Protein AF-A0A7S0G8W8-F1 (afdb_monomer_lite)

Organism: NCBI:txid420281

Radius of gyration: 18.73 Å; chains: 1; bounding box: 51×35×45 Å

pLDDT: mean 73.4, std 15.84, range [42.5, 94.62]

Foldseek 3Di:
DQVVVVVVVVVPDDDPPPPPPDPDDDDGDQDQVVVLVVVVVVVVPPPVPLCDLVNPDDPPDVVVSVCCVPPVSVVVQCPDPVNVVVSLVRSVVSVVVVVCVVCVVPDVDPPDDDDDDADDVRVVSVVVND

Sequence (130 aa):
KNHDEVAALREKHIPSSMERSAGRVEYIPIEWHEEFCKRKHAVGKESTHSPSLQDISLDTIPHLREFANDTLLDVLYFMSPEHHDLIIDIVTKELNLVVNKFRHLNQLFFSGRISMLCHSLGSVVSWDIL

InterPro domains:
  IPR058055 PA-PLA1 [PTHR23509] (7-130)

Secondary structure (DSSP, 8-state):
-HHHHHHHHHHHS--TTSSSSS----------HHHHHHHHHHH----TTS--HHHH--TT-HHHHHHIIIIIHHHHHHHSHHHHHHHHHHHHHHHHHHHHHHHHHS-S---S-------THHHHHHHHH-

Structure (mmCIF, N/CA/C/O backbone):
data_AF-A0A7S0G8W8-F1
#
_entry.id   AF-A0A7S0G8W8-F1
#
loop_
_atom_site.group_PDB
_atom_site.id
_atom_site.type_symbol
_atom_site.label_atom_id
_atom_site.label_alt_id
_atom_site.label_comp_id
_atom_site.label_asym_id
_atom_site.label_entity_id
_atom_site.label_seq_id
_atom_site.pdbx_PDB_ins_code
_atom_site.Cartn_x
_atom_site.Cartn_y
_atom_site.Cartn_z
_atom_site.occupancy
_atom_site.B_iso_or_equiv
_atom_site.auth_seq_id
_atom_site.auth_comp_id
_atom_site.auth_asym_id
_atom_site.auth_atom_id
_atom_site.pdbx_PDB_model_num
ATOM 1 N N . LYS A 1 1 ? 3.913 13.128 6.040 1.00 42.50 1 LYS A N 1
ATOM 2 C CA . LYS A 1 1 ? 3.327 14.221 5.224 1.00 42.50 1 LYS A CA 1
ATOM 3 C C . LYS A 1 1 ? 1.818 14.062 5.056 1.00 42.50 1 LYS A C 1
ATOM 5 O O . LYS A 1 1 ? 1.095 14.854 5.640 1.00 42.50 1 LYS A O 1
ATOM 10 N N . ASN A 1 2 ? 1.327 13.004 4.405 1.00 47.91 2 ASN A N 1
ATOM 11 C CA . ASN A 1 2 ? -0.110 12.858 4.102 1.00 47.91 2 ASN A CA 1
ATOM 12 C C . ASN A 1 2 ? -1.023 12.788 5.348 1.00 47.91 2 ASN A C 1
ATOM 14 O O . ASN A 1 2 ? -2.128 13.320 5.345 1.00 47.91 2 ASN A O 1
ATOM 18 N N . HIS A 1 3 ? -0.568 12.182 6.451 1.00 52.03 3 HIS A N 1
ATOM 19 C CA . HIS A 1 3 ? -1.378 12.075 7.674 1.00 52.03 3 HIS A CA 1
ATOM 20 C C . HIS A 1 3 ? -1.574 13.398 8.425 1.00 52.03 3 HIS A C 1
ATOM 22 O O . HIS A 1 3 ? -2.624 13.585 9.040 1.00 52.03 3 HIS A O 1
ATOM 28 N N . ASP A 1 4 ? -0.592 14.298 8.381 1.00 55.03 4 ASP A N 1
ATOM 29 C CA . ASP A 1 4 ? -0.649 15.581 9.091 1.00 55.03 4 ASP A CA 1
ATOM 30 C C . ASP A 1 4 ? -1.533 16.579 8.332 1.00 55.03 4 ASP A C 1
ATOM 32 O O . ASP A 1 4 ? -2.292 17.329 8.939 1.00 55.03 4 ASP A O 1
ATOM 36 N N . GLU A 1 5 ? -1.519 16.518 6.997 1.00 56.72 5 GLU A N 1
ATOM 37 C CA . GLU A 1 5 ? -2.413 17.301 6.138 1.00 56.72 5 GLU A CA 1
ATOM 38 C C . GLU A 1 5 ? -3.878 16.876 6.301 1.00 56.72 5 GLU A C 1
ATOM 40 O O . GLU A 1 5 ? -4.760 17.723 6.451 1.00 56.72 5 GLU A O 1
ATOM 45 N N . VAL A 1 6 ? -4.150 15.569 6.370 1.00 54.31 6 VAL A N 1
ATOM 46 C CA . VAL A 1 6 ? -5.503 15.053 6.641 1.00 54.31 6 VAL A CA 1
ATOM 47 C C . VAL A 1 6 ? -5.963 15.416 8.059 1.00 54.31 6 VAL A C 1
ATOM 49 O O . VAL A 1 6 ? -7.128 15.763 8.257 1.00 54.31 6 VAL A O 1
ATOM 52 N N . ALA A 1 7 ? -5.063 15.403 9.049 1.00 58.44 7 ALA A N 1
ATOM 53 C CA . ALA A 1 7 ? -5.371 15.856 10.406 1.00 58.44 7 ALA A CA 1
ATOM 54 C C . ALA A 1 7 ? -5.670 17.366 10.470 1.00 58.44 7 ALA A C 1
ATOM 56 O O . ALA A 1 7 ? -6.627 17.768 11.127 1.00 58.44 7 ALA A O 1
ATOM 57 N N . ALA A 1 8 ? -4.930 18.194 9.730 1.00 60.19 8 ALA A N 1
ATOM 58 C CA . ALA A 1 8 ? -5.183 19.633 9.643 1.00 60.19 8 ALA A CA 1
ATOM 59 C C . ALA A 1 8 ? -6.525 19.955 8.954 1.00 60.19 8 ALA A C 1
ATOM 61 O O . ALA A 1 8 ? -7.225 20.894 9.341 1.00 60.19 8 ALA A O 1
ATOM 62 N N . LEU A 1 9 ? -6.933 19.154 7.963 1.00 57.19 9 LEU A N 1
ATOM 63 C CA . LEU A 1 9 ? -8.252 19.268 7.330 1.00 57.19 9 LEU A CA 1
ATOM 64 C C . LEU A 1 9 ? -9.400 18.889 8.282 1.00 57.19 9 LEU A C 1
ATOM 66 O O . LEU A 1 9 ? -10.483 19.467 8.175 1.00 57.19 9 LEU A O 1
ATOM 70 N N . ARG A 1 10 ? -9.166 17.980 9.244 1.00 55.59 10 ARG A N 1
ATOM 71 C CA . ARG A 1 10 ? -10.152 17.615 10.280 1.00 55.59 10 ARG A CA 1
ATOM 72 C C . ARG A 1 10 ? -10.483 18.785 11.211 1.00 55.59 10 ARG A C 1
ATOM 74 O O . ARG A 1 10 ? -11.651 18.964 11.537 1.00 55.59 10 ARG A O 1
ATOM 81 N N . GLU A 1 11 ? -9.499 19.593 11.611 1.00 57.28 11 GLU A N 1
ATOM 82 C CA . GLU A 1 11 ? -9.736 20.748 12.499 1.00 57.28 11 GLU A CA 1
ATOM 83 C C . GLU A 1 11 ? -10.484 21.894 11.809 1.00 57.28 11 GLU A C 1
ATOM 85 O O . GLU A 1 11 ? -11.202 22.654 12.458 1.00 57.28 11 GLU A O 1
ATOM 90 N N . LYS A 1 12 ? -10.335 22.035 10.487 1.00 53.50 12 LYS A N 1
ATOM 91 C CA . LYS A 1 12 ? -10.772 23.240 9.773 1.00 53.50 12 LYS A CA 1
ATOM 92 C C . LYS A 1 12 ? -12.208 23.191 9.238 1.00 53.50 12 LYS A C 1
ATOM 94 O O . LYS A 1 12 ? -12.680 24.229 8.774 1.00 53.50 12 LYS A O 1
ATOM 99 N N . HIS A 1 13 ? -12.891 22.038 9.224 1.00 50.59 13 HIS A N 1
ATOM 100 C CA . HIS A 1 13 ? -14.068 21.898 8.348 1.00 50.59 13 HIS A CA 1
ATOM 101 C C . HIS A 1 13 ? -15.331 21.193 8.861 1.00 50.59 13 HIS A C 1
ATOM 103 O O . HIS A 1 13 ? -16.248 21.040 8.056 1.00 50.59 13 HIS A O 1
ATOM 109 N N . ILE A 1 14 ? -15.470 20.790 10.133 1.00 54.75 14 ILE A N 1
ATOM 110 C CA . ILE A 1 14 ? -16.706 20.088 10.547 1.00 54.75 14 ILE A CA 1
ATOM 111 C C . ILE A 1 14 ? -17.270 20.607 11.881 1.00 54.75 14 ILE A C 1
ATOM 113 O O . ILE A 1 14 ? -16.669 20.381 12.931 1.00 54.75 14 ILE A O 1
ATOM 117 N N . PRO A 1 15 ? -18.443 21.276 11.883 1.00 51.00 15 PRO A N 1
ATOM 118 C CA . PRO A 1 15 ? -19.171 21.563 13.111 1.00 51.00 15 PRO A CA 1
ATOM 119 C C . PRO A 1 15 ? -19.736 20.267 13.713 1.00 51.00 15 PRO A C 1
ATOM 121 O O . PRO A 1 15 ? -20.448 19.503 13.059 1.00 51.00 15 PRO A O 1
ATOM 124 N N . SER A 1 16 ? -19.451 20.064 14.999 1.00 53.84 16 SER A N 1
ATOM 125 C CA . SER A 1 16 ? -19.761 18.884 15.826 1.00 53.84 16 SER A CA 1
ATOM 126 C C . SER A 1 16 ? -21.245 18.487 15.914 1.00 53.84 16 SER A C 1
ATOM 128 O O . SER A 1 16 ? -21.579 17.438 16.466 1.00 53.84 16 SER A O 1
ATOM 130 N N . SER A 1 17 ? -22.161 19.295 15.374 1.00 47.44 17 SER A N 1
ATOM 131 C CA . SER A 1 17 ? -23.607 19.057 15.409 1.00 47.44 17 SER A CA 1
ATOM 132 C C . SER A 1 17 ? -24.129 18.171 14.270 1.00 47.44 17 SER A C 1
ATOM 134 O O . SER A 1 17 ? -25.223 17.622 14.401 1.00 47.44 17 SER A O 1
ATOM 136 N N . MET A 1 18 ? -23.362 17.973 13.189 1.00 46.94 18 MET A N 1
ATOM 137 C CA . MET A 1 18 ? -23.774 17.180 12.017 1.00 46.94 18 MET A CA 1
ATOM 138 C C . MET A 1 18 ? -23.165 15.764 11.982 1.00 46.94 18 MET A C 1
ATOM 140 O O . MET A 1 18 ? -23.210 15.090 10.961 1.00 46.94 18 MET A O 1
ATOM 144 N N . GLU A 1 19 ? -22.590 15.271 13.080 1.00 53.53 19 GLU A N 1
ATOM 145 C CA . GLU A 1 19 ? -21.895 13.969 13.080 1.00 53.53 19 GLU A CA 1
ATOM 146 C C . GLU A 1 19 ? -22.775 12.772 13.475 1.00 53.53 19 GLU A C 1
ATOM 148 O O . GLU A 1 19 ? -22.391 11.626 13.263 1.00 53.53 19 GLU A O 1
ATOM 153 N N . ARG A 1 20 ? -23.969 12.993 14.042 1.00 51.53 20 ARG A N 1
ATOM 154 C CA . ARG A 1 20 ? -24.787 11.893 14.595 1.00 51.53 20 ARG A CA 1
ATOM 155 C C . ARG A 1 20 ? -25.792 11.250 13.632 1.00 51.53 20 ARG A C 1
ATOM 157 O O . ARG A 1 20 ? -26.353 10.223 13.994 1.00 51.53 20 ARG A O 1
ATOM 164 N N . SER A 1 21 ? -26.038 11.821 12.449 1.00 49.59 21 SER A N 1
ATOM 165 C CA . SER A 1 21 ? -27.129 11.372 11.555 1.00 49.59 21 SER A CA 1
ATOM 166 C C . SER A 1 21 ? -26.656 10.728 10.242 1.00 49.59 21 SER A C 1
ATOM 168 O O . SER A 1 21 ? -27.316 9.830 9.725 1.00 49.59 21 SER A O 1
ATOM 170 N N . ALA A 1 22 ? -25.492 11.121 9.716 1.00 58.72 22 ALA A N 1
ATOM 171 C CA . ALA A 1 22 ? -24.903 10.527 8.517 1.00 58.72 22 ALA A CA 1
ATOM 172 C C . ALA A 1 22 ? -23.642 9.743 8.903 1.00 58.72 22 ALA A C 1
ATOM 174 O O . ALA A 1 22 ? -22.774 10.271 9.594 1.00 58.72 22 ALA A O 1
ATOM 175 N N . GLY A 1 23 ? -23.538 8.478 8.488 1.00 67.00 23 GLY A N 1
ATOM 176 C CA . GLY A 1 23 ? -22.344 7.669 8.738 1.00 67.00 23 GLY A CA 1
ATOM 177 C C . GLY A 1 23 ? -21.089 8.355 8.187 1.00 67.00 23 GLY A C 1
ATOM 178 O O . GLY A 1 23 ? -21.029 8.680 7.004 1.00 67.00 23 GLY A O 1
ATOM 179 N N . ARG A 1 24 ? -20.093 8.594 9.048 1.00 75.25 24 ARG A N 1
ATOM 180 C CA . ARG A 1 24 ? -18.826 9.243 8.684 1.00 75.25 24 ARG A CA 1
ATOM 181 C C . ARG A 1 24 ? -17.955 8.282 7.873 1.00 75.25 24 ARG A C 1
ATOM 183 O O . ARG A 1 2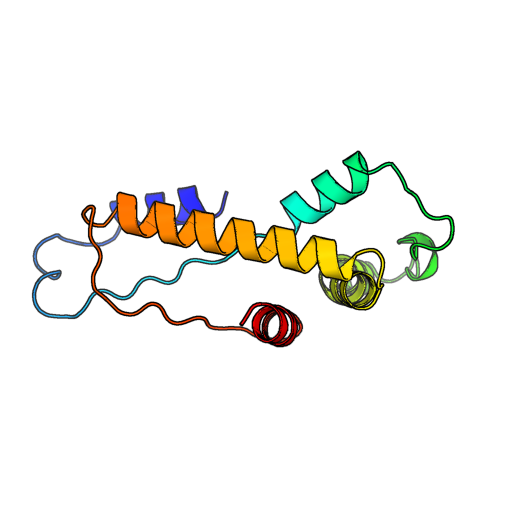4 ? -17.608 7.207 8.357 1.00 75.25 24 ARG A O 1
ATOM 190 N N . VAL A 1 25 ? -17.591 8.687 6.657 1.00 80.12 25 VAL A N 1
ATOM 191 C CA . VAL A 1 25 ? -16.656 7.966 5.779 1.00 80.12 25 VAL A CA 1
ATOM 192 C C . VAL A 1 25 ? -15.357 8.760 5.696 1.00 80.12 25 VAL A C 1
ATOM 194 O O . VAL A 1 25 ? -15.385 9.969 5.478 1.00 80.12 25 VAL A O 1
ATOM 197 N N . GLU A 1 26 ? -14.223 8.084 5.871 1.00 83.38 26 GLU A N 1
ATOM 198 C CA . GLU A 1 26 ? -12.890 8.674 5.738 1.00 83.38 26 GLU A CA 1
ATOM 199 C C . GLU A 1 26 ? -12.086 7.938 4.668 1.00 83.38 26 GLU A C 1
ATOM 201 O O . GLU A 1 26 ? -12.102 6.709 4.614 1.00 83.38 26 GLU A O 1
ATOM 206 N N . TYR A 1 27 ? -11.352 8.696 3.853 1.00 86.44 27 TYR A N 1
ATOM 207 C CA . TYR A 1 27 ? -10.410 8.167 2.870 1.00 86.44 27 TYR A CA 1
ATOM 208 C C . TYR A 1 27 ? -8.996 8.437 3.361 1.00 86.44 27 TYR A C 1
ATOM 210 O O . TYR A 1 27 ? -8.655 9.581 3.665 1.00 86.44 27 TYR A O 1
ATOM 218 N N . ILE A 1 28 ? -8.182 7.387 3.454 1.00 89.81 28 ILE A N 1
ATOM 219 C CA . ILE A 1 28 ? -6.807 7.496 3.936 1.00 89.81 28 ILE A CA 1
ATOM 220 C C . ILE A 1 28 ? -5.892 6.868 2.888 1.00 89.81 28 ILE A C 1
ATOM 222 O O . ILE A 1 28 ? -5.999 5.662 2.658 1.00 89.81 28 ILE A O 1
ATOM 226 N N . PRO A 1 29 ? -5.030 7.662 2.229 1.00 89.50 29 PRO A N 1
ATOM 227 C CA . PRO A 1 29 ? -4.084 7.125 1.264 1.00 89.50 29 PRO A CA 1
ATOM 228 C C . PRO A 1 29 ? -3.021 6.282 1.975 1.00 89.50 29 PRO A C 1
ATOM 230 O O . PRO A 1 29 ? -2.633 6.585 3.107 1.00 89.50 29 PRO A O 1
ATOM 233 N N . ILE A 1 30 ? -2.544 5.246 1.289 1.00 89.06 30 ILE A N 1
ATOM 234 C CA . ILE A 1 30 ? -1.428 4.411 1.735 1.00 89.06 30 ILE A CA 1
ATOM 235 C C . ILE A 1 30 ? -0.197 4.827 0.943 1.00 8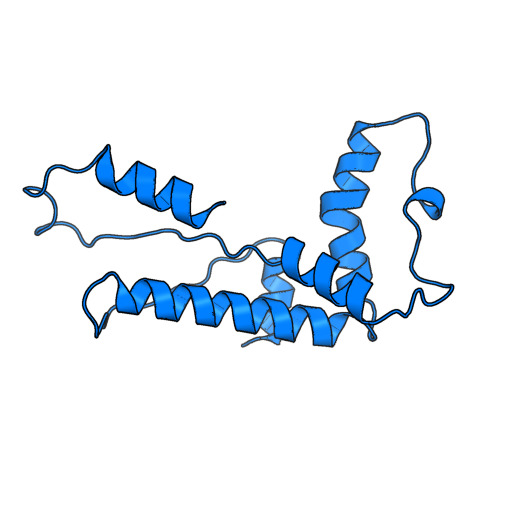9.06 30 ILE A C 1
ATOM 237 O O . ILE A 1 30 ? -0.145 4.627 -0.268 1.00 89.06 30 ILE A O 1
ATOM 241 N N . GLU A 1 31 ? 0.768 5.421 1.634 1.00 86.56 31 GLU A N 1
ATOM 242 C CA . GLU A 1 31 ? 2.037 5.841 1.048 1.00 86.56 31 GLU A CA 1
ATOM 243 C C . GLU A 1 31 ? 3.106 4.802 1.384 1.00 86.56 31 GLU A C 1
ATOM 245 O O . GLU A 1 31 ? 3.364 4.552 2.557 1.00 86.56 31 GLU A O 1
ATOM 250 N N . TRP A 1 32 ? 3.713 4.191 0.370 1.00 85.25 32 TRP A N 1
ATOM 251 C CA . TRP A 1 32 ? 4.686 3.104 0.545 1.00 85.25 32 TRP A CA 1
ATOM 252 C C . TRP A 1 32 ? 5.988 3.329 -0.237 1.00 85.25 32 TRP A C 1
ATOM 254 O O . TRP A 1 32 ? 6.998 2.683 0.052 1.00 85.25 32 TRP A O 1
ATOM 264 N N . HIS A 1 33 ? 5.996 4.264 -1.193 1.00 81.50 33 HIS A N 1
ATOM 265 C CA . HIS A 1 33 ? 7.108 4.467 -2.121 1.00 81.50 33 HIS A CA 1
ATOM 266 C C . HIS A 1 33 ? 8.366 5.000 -1.409 1.00 81.50 33 HIS A C 1
ATOM 268 O O . HIS A 1 33 ? 9.487 4.568 -1.687 1.00 81.50 33 HIS A O 1
ATOM 274 N N . GLU A 1 34 ? 8.194 5.887 -0.420 1.00 79.62 34 GLU A N 1
ATOM 275 C CA . GLU A 1 34 ? 9.311 6.407 0.383 1.00 79.62 34 GLU A CA 1
ATOM 276 C C . GLU A 1 34 ? 10.003 5.290 1.185 1.00 79.62 34 GLU A C 1
ATOM 278 O O . GLU A 1 34 ? 11.234 5.225 1.248 1.00 79.62 34 GLU A O 1
ATOM 283 N N . GLU A 1 35 ? 9.219 4.389 1.778 1.00 80.00 35 GLU A N 1
ATOM 284 C CA . GLU A 1 35 ? 9.747 3.289 2.585 1.00 80.00 35 GLU A CA 1
ATOM 285 C C . GLU A 1 35 ? 10.418 2.223 1.711 1.00 80.00 35 GLU A C 1
ATOM 287 O O . GLU A 1 35 ? 11.476 1.699 2.070 1.00 80.00 35 GLU A O 1
ATOM 292 N N . PHE A 1 36 ? 9.882 1.980 0.511 1.00 82.50 36 PHE A N 1
ATOM 293 C CA . PHE A 1 36 ? 10.536 1.164 -0.509 1.00 82.50 36 PHE A CA 1
ATOM 294 C C . PHE A 1 36 ? 11.899 1.728 -0.917 1.00 82.50 36 PHE A C 1
ATOM 296 O O . PHE A 1 36 ? 12.897 1.005 -0.844 1.00 82.50 36 PHE A O 1
ATOM 303 N N . CYS A 1 37 ? 11.981 3.020 -1.249 1.00 77.56 37 CYS A N 1
ATOM 304 C CA . CYS A 1 37 ? 13.248 3.670 -1.584 1.00 77.56 37 CYS A CA 1
ATOM 305 C C . CYS A 1 37 ? 14.278 3.532 -0.451 1.00 77.56 37 CYS A C 1
ATOM 307 O O . CYS A 1 37 ? 15.411 3.104 -0.687 1.00 77.56 37 CYS A O 1
ATOM 309 N N . LYS A 1 38 ? 13.891 3.813 0.802 1.00 78.25 38 LYS A N 1
ATOM 310 C CA . LYS A 1 38 ? 14.783 3.668 1.970 1.00 78.25 38 LYS A CA 1
ATOM 311 C C . LYS A 1 38 ? 15.310 2.245 2.122 1.00 78.25 38 LYS A C 1
ATOM 313 O O . LYS A 1 38 ? 16.503 2.045 2.355 1.00 78.25 38 LYS A O 1
ATOM 318 N N . ARG A 1 39 ? 14.431 1.251 1.990 1.00 76.69 39 ARG A N 1
ATOM 319 C CA . ARG A 1 39 ? 14.772 -0.158 2.206 1.00 76.69 39 ARG A CA 1
ATOM 320 C C . ARG A 1 39 ? 15.618 -0.717 1.066 1.00 76.69 39 ARG A C 1
ATOM 322 O O . ARG A 1 39 ? 16.571 -1.440 1.335 1.00 76.69 39 ARG A O 1
ATOM 329 N N . LYS A 1 40 ? 15.358 -0.296 -0.174 1.00 71.69 40 LYS A N 1
ATOM 330 C CA . LYS A 1 40 ? 16.215 -0.570 -1.334 1.00 71.69 40 LYS A CA 1
ATOM 331 C C . LYS A 1 40 ? 17.643 -0.058 -1.105 1.00 71.69 40 LYS A C 1
ATOM 333 O O . LYS A 1 40 ? 18.595 -0.817 -1.273 1.00 71.69 40 LYS A O 1
ATOM 338 N N . HIS A 1 41 ? 17.801 1.188 -0.652 1.00 66.56 41 HIS A N 1
ATOM 339 C CA . HIS A 1 41 ? 19.123 1.758 -0.360 1.00 66.56 41 HIS A CA 1
ATOM 340 C C . HIS A 1 41 ? 19.830 1.070 0.820 1.00 66.56 41 HIS A C 1
ATOM 342 O O . HIS A 1 41 ? 21.048 0.911 0.795 1.00 66.56 41 HIS A O 1
ATOM 348 N N . ALA A 1 42 ? 19.085 0.621 1.835 1.00 63.62 42 ALA A N 1
ATOM 349 C CA . ALA A 1 42 ? 19.642 -0.076 2.995 1.00 63.62 42 ALA A CA 1
ATOM 350 C C . ALA A 1 42 ? 20.117 -1.509 2.688 1.00 63.62 42 ALA A C 1
ATOM 352 O O . ALA A 1 42 ? 21.028 -2.006 3.349 1.00 63.62 42 ALA A O 1
ATOM 353 N N . VAL A 1 43 ? 19.519 -2.178 1.697 1.00 61.50 43 VAL A N 1
ATOM 354 C CA . VAL A 1 43 ? 19.867 -3.561 1.321 1.00 61.50 43 VAL A CA 1
ATOM 355 C C . VAL A 1 43 ? 21.173 -3.637 0.513 1.00 61.50 43 VAL A C 1
ATOM 357 O O . VAL A 1 43 ? 21.735 -4.721 0.374 1.00 61.50 43 VAL A O 1
ATOM 360 N N . GLY A 1 44 ? 21.725 -2.514 0.033 1.00 52.31 44 GLY A N 1
ATOM 361 C CA . GLY A 1 44 ? 23.089 -2.446 -0.520 1.00 52.31 44 GLY A CA 1
ATOM 362 C C . GLY A 1 44 ? 23.342 -3.304 -1.768 1.00 52.31 44 GLY A C 1
ATOM 363 O O . GLY A 1 44 ? 24.480 -3.416 -2.218 1.00 52.31 44 GLY A O 1
ATOM 364 N N . LYS A 1 45 ? 22.298 -3.904 -2.344 1.00 48.78 45 LYS A N 1
ATOM 365 C CA . LYS A 1 45 ? 22.338 -4.564 -3.643 1.00 48.78 45 LYS A CA 1
ATOM 366 C C . LYS A 1 45 ? 21.873 -3.575 -4.698 1.00 48.78 45 LYS A C 1
ATOM 368 O O . LYS A 1 45 ? 20.737 -3.609 -5.156 1.00 48.78 45 LYS A O 1
ATOM 373 N N . GLU A 1 46 ? 22.790 -2.717 -5.118 1.00 53.88 46 GLU A N 1
ATOM 374 C CA . GLU A 1 46 ? 22.811 -2.299 -6.518 1.00 53.88 46 GLU A CA 1
ATOM 375 C C . GLU A 1 46 ? 23.120 -3.580 -7.311 1.00 53.88 46 GLU A C 1
ATOM 377 O O . GLU A 1 46 ? 24.277 -3.887 -7.604 1.00 53.88 46 GLU A O 1
ATOM 382 N N . SER A 1 47 ? 22.117 -4.439 -7.536 1.00 44.44 47 SER A N 1
ATOM 383 C CA . SER A 1 47 ? 22.285 -5.517 -8.497 1.00 44.44 47 SER A CA 1
ATOM 384 C C . SER A 1 47 ? 22.588 -4.823 -9.820 1.00 44.44 47 SER A C 1
ATOM 386 O O . SER A 1 47 ? 21.888 -3.902 -10.229 1.00 44.44 47 SER A O 1
ATOM 388 N N . THR A 1 48 ? 23.671 -5.223 -10.479 1.00 46.25 48 THR A N 1
ATOM 389 C CA . THR A 1 48 ? 24.223 -4.622 -11.709 1.00 46.25 48 THR A CA 1
ATOM 390 C C . THR A 1 48 ? 23.271 -4.672 -12.921 1.00 46.25 48 THR A C 1
ATOM 392 O O . THR A 1 48 ? 23.695 -4.480 -14.056 1.00 46.25 48 THR A O 1
ATOM 395 N N . HIS A 1 49 ? 21.990 -4.963 -12.683 1.00 47.97 49 HIS A N 1
ATOM 396 C CA . HIS A 1 49 ? 20.895 -5.125 -13.629 1.00 47.97 49 HIS A CA 1
ATOM 397 C C . HIS A 1 49 ? 19.587 -4.459 -13.167 1.00 47.97 49 HIS A C 1
ATOM 399 O O . HIS A 1 49 ? 18.557 -4.670 -13.806 1.00 47.97 49 HIS A O 1
ATOM 405 N N . SER A 1 50 ? 19.574 -3.674 -12.082 1.00 50.88 50 SER A N 1
ATOM 406 C CA . SER A 1 50 ? 18.425 -2.806 -11.819 1.00 50.88 50 SER A CA 1
ATOM 407 C C . SER A 1 50 ? 18.399 -1.722 -12.901 1.00 50.88 50 SER A C 1
ATOM 409 O O . SER A 1 50 ? 19.386 -0.989 -12.981 1.00 50.88 50 SER A O 1
ATOM 411 N N . PRO A 1 51 ? 17.344 -1.629 -13.738 1.00 53.59 51 PRO A N 1
ATOM 412 C CA . PRO A 1 51 ? 17.277 -0.638 -14.806 1.00 53.59 51 PRO A CA 1
ATOM 413 C C . PRO A 1 51 ? 17.482 0.741 -14.187 1.00 53.59 51 PRO A C 1
ATOM 415 O O . PRO A 1 51 ? 16.677 1.207 -13.375 1.00 53.59 51 PRO A O 1
ATOM 418 N N . SER A 1 52 ? 18.620 1.350 -14.503 1.00 54.12 52 SER A N 1
ATOM 419 C CA . SER A 1 52 ? 18.951 2.676 -14.025 1.00 54.12 52 SER A CA 1
ATOM 420 C C . SER A 1 52 ? 18.064 3.668 -14.755 1.00 54.12 52 SER A C 1
ATOM 422 O O . SER A 1 52 ? 17.710 3.488 -15.920 1.00 54.12 52 SER A O 1
ATOM 424 N N . LEU A 1 53 ? 17.747 4.772 -14.088 1.00 51.09 53 LEU A N 1
ATOM 425 C CA . LEU A 1 53 ? 17.101 5.929 -14.704 1.00 51.09 53 LEU A CA 1
ATOM 426 C C . LEU A 1 53 ? 17.812 6.371 -15.993 1.00 51.09 53 LEU A C 1
ATOM 428 O O . LEU A 1 53 ? 17.166 6.878 -16.905 1.00 51.09 53 LEU A O 1
ATOM 432 N N . GLN A 1 54 ? 19.125 6.146 -16.081 1.00 53.66 54 GLN A N 1
ATOM 433 C CA . GLN A 1 54 ? 19.941 6.458 -17.255 1.00 53.66 54 GLN A CA 1
ATOM 434 C C . GLN A 1 54 ? 19.707 5.500 -18.435 1.00 53.66 54 GLN A C 1
ATOM 436 O O . GLN A 1 54 ? 19.921 5.900 -19.573 1.00 53.66 54 GLN A O 1
ATOM 441 N N . ASP A 1 55 ? 19.228 4.278 -18.191 1.00 56.81 55 ASP A N 1
ATOM 442 C CA . ASP A 1 55 ? 19.077 3.247 -19.228 1.00 56.81 55 ASP A CA 1
ATOM 443 C C . ASP A 1 55 ? 17.798 3.425 -20.066 1.00 56.81 55 ASP A C 1
ATOM 445 O O . ASP A 1 55 ? 17.702 2.908 -21.178 1.00 56.81 55 ASP A O 1
ATOM 449 N N . ILE A 1 56 ? 16.808 4.155 -19.539 1.00 56.06 56 ILE A N 1
ATOM 450 C CA . ILE A 1 56 ? 15.476 4.329 -20.151 1.00 56.06 56 ILE A CA 1
ATOM 451 C C . ILE A 1 56 ? 15.068 5.794 -20.373 1.00 56.06 56 ILE A C 1
ATOM 453 O O . ILE A 1 56 ? 14.089 6.050 -21.076 1.00 56.06 56 ILE A O 1
ATOM 457 N N . SER A 1 57 ? 15.796 6.767 -19.815 1.00 53.34 57 SER A N 1
ATOM 458 C CA . SER A 1 57 ? 15.473 8.190 -19.991 1.00 53.34 57 SER A CA 1
ATOM 459 C C . SER A 1 57 ? 16.094 8.753 -21.270 1.00 53.34 57 SER A C 1
ATOM 461 O O . SER A 1 57 ? 17.310 8.796 -21.413 1.00 53.34 57 SER A O 1
ATOM 463 N N . LEU A 1 58 ? 15.263 9.268 -22.178 1.00 54.06 58 LEU A N 1
ATOM 464 C CA . LEU A 1 58 ? 15.710 10.159 -23.253 1.00 54.06 58 LEU A CA 1
ATOM 465 C C . LEU A 1 58 ? 15.903 11.573 -22.683 1.00 54.06 58 LEU A C 1
ATOM 467 O O . LEU A 1 58 ? 14.961 12.148 -22.134 1.00 54.06 58 LEU A O 1
ATOM 471 N N . ASP A 1 59 ? 17.089 12.163 -22.869 1.00 57.69 59 ASP A N 1
ATOM 472 C CA . ASP A 1 59 ? 17.463 13.493 -22.344 1.00 57.69 59 ASP A CA 1
ATOM 473 C C . ASP A 1 59 ? 16.521 14.638 -22.765 1.00 57.69 59 ASP A C 1
ATOM 475 O O . ASP A 1 59 ? 16.517 15.715 -22.171 1.00 57.69 59 ASP A O 1
ATOM 479 N N . THR A 1 60 ? 15.711 14.427 -23.802 1.00 59.22 60 THR A N 1
ATOM 480 C CA . THR A 1 60 ? 14.951 15.480 -24.482 1.00 59.22 60 THR A CA 1
ATOM 481 C C . THR A 1 60 ? 13.538 15.699 -23.923 1.00 59.22 60 THR A C 1
ATOM 483 O O . THR A 1 60 ? 12.902 16.682 -24.300 1.00 59.22 60 THR A O 1
ATOM 486 N N . ILE A 1 61 ? 13.011 14.825 -23.045 1.00 69.19 61 ILE A N 1
ATOM 487 C CA . ILE A 1 61 ? 11.593 14.885 -22.623 1.00 69.19 61 ILE A CA 1
ATOM 488 C C . ILE A 1 61 ? 11.433 14.774 -21.090 1.00 69.19 61 ILE A C 1
ATOM 490 O O . ILE A 1 61 ? 11.273 13.674 -20.558 1.00 69.19 61 ILE A O 1
ATOM 494 N N . PRO A 1 62 ? 11.400 15.903 -20.354 1.00 67.06 62 PRO A N 1
ATOM 495 C CA . PRO A 1 62 ? 11.314 15.898 -18.890 1.00 67.06 62 PRO A CA 1
ATOM 496 C C . PRO A 1 62 ? 10.009 15.294 -18.343 1.00 67.06 62 PRO A C 1
ATOM 498 O O . PRO A 1 62 ? 10.054 14.593 -17.339 1.00 67.06 62 PRO A O 1
ATOM 501 N N . HIS A 1 63 ? 8.873 15.477 -19.025 1.00 64.44 63 HIS A N 1
ATOM 502 C CA . HIS A 1 63 ? 7.582 14.923 -18.584 1.00 64.44 63 HIS A CA 1
ATOM 503 C C . HIS A 1 63 ? 7.499 13.396 -18.697 1.00 64.44 63 HIS A C 1
ATOM 505 O O . HIS A 1 63 ? 6.868 12.738 -17.875 1.00 64.44 63 HIS A O 1
ATOM 511 N N . LEU A 1 64 ? 8.153 12.813 -19.708 1.00 66.44 64 LEU A N 1
ATOM 512 C CA . LEU A 1 64 ? 8.217 11.359 -19.853 1.00 66.44 64 LEU A CA 1
ATOM 513 C C . LEU A 1 64 ? 9.122 10.748 -18.782 1.00 66.44 64 LEU A C 1
ATOM 515 O O . LEU A 1 64 ? 8.840 9.658 -18.300 1.00 66.44 64 LEU A O 1
ATOM 519 N N . ARG A 1 65 ? 10.177 11.469 -18.386 1.00 67.62 65 ARG A N 1
ATOM 520 C CA . ARG A 1 65 ? 11.051 11.077 -17.281 1.00 67.62 65 ARG A CA 1
ATOM 521 C C . ARG A 1 65 ? 10.299 11.064 -15.951 1.00 67.62 65 ARG A C 1
ATOM 523 O O . ARG A 1 65 ? 10.403 10.085 -15.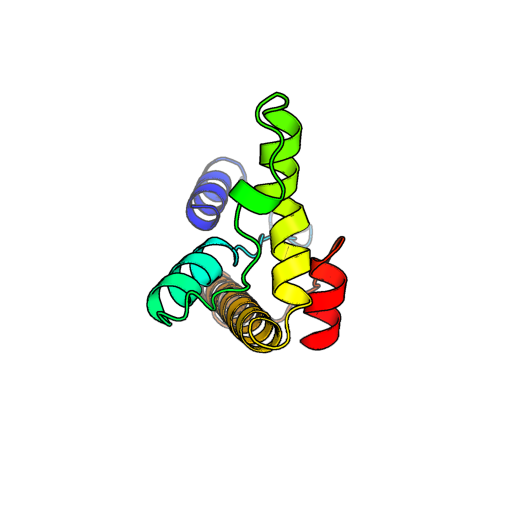235 1.00 67.62 65 ARG A O 1
ATOM 530 N N . GLU A 1 66 ? 9.501 12.086 -15.648 1.00 66.12 66 GLU A N 1
A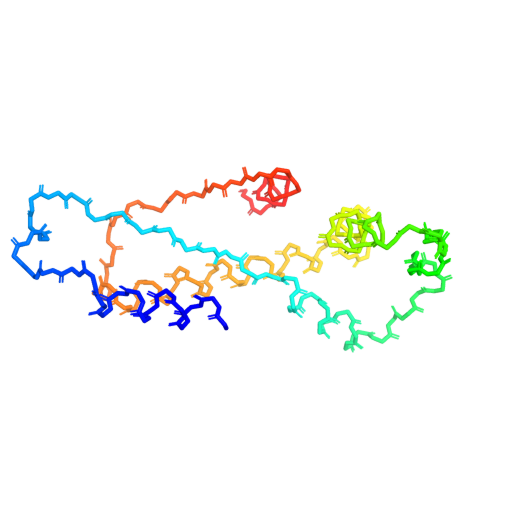TOM 531 C CA . GLU A 1 66 ? 8.644 12.084 -14.447 1.00 66.12 66 GLU A CA 1
ATOM 532 C C . GLU A 1 66 ? 7.694 10.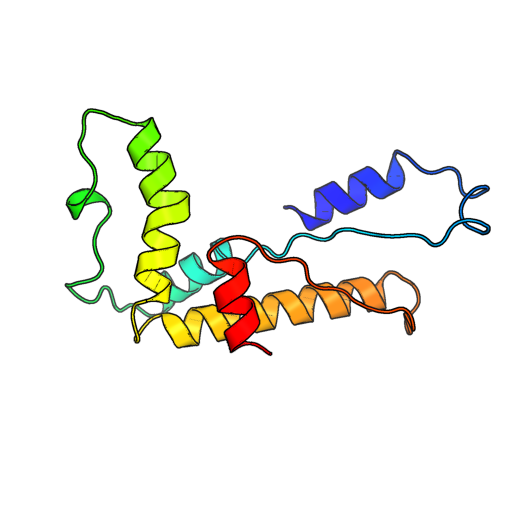873 -14.439 1.00 66.12 66 GLU A C 1
ATOM 534 O O . GLU A 1 66 ? 7.684 10.104 -13.485 1.00 66.12 66 GLU A O 1
ATOM 539 N N . PHE A 1 67 ? 7.001 10.601 -15.550 1.00 69.94 67 PHE A N 1
ATOM 540 C CA . PHE A 1 67 ? 6.133 9.422 -15.666 1.00 69.94 67 PHE A CA 1
ATOM 541 C C . PHE A 1 67 ? 6.883 8.084 -15.527 1.00 69.94 67 PHE A C 1
ATOM 543 O O . PHE A 1 67 ? 6.408 7.152 -14.870 1.00 69.94 67 PHE A O 1
ATOM 550 N N . ALA A 1 68 ? 8.051 7.962 -16.161 1.00 66.06 68 ALA A N 1
ATOM 551 C CA . ALA A 1 68 ? 8.854 6.748 -16.095 1.00 66.06 68 ALA A CA 1
ATOM 552 C C . ALA A 1 68 ? 9.333 6.481 -14.661 1.00 66.06 68 ALA A C 1
ATOM 554 O O . ALA A 1 68 ? 9.295 5.341 -14.199 1.00 66.06 68 ALA A O 1
ATOM 555 N N . ASN A 1 69 ? 9.725 7.537 -13.952 1.00 66.56 69 ASN A N 1
ATOM 556 C CA . ASN A 1 69 ? 10.251 7.446 -12.598 1.00 66.56 69 ASN A CA 1
ATOM 557 C C . ASN A 1 69 ? 9.158 7.118 -11.585 1.00 66.56 69 ASN A C 1
ATOM 559 O O . ASN A 1 69 ? 9.361 6.248 -10.746 1.00 66.56 69 ASN A O 1
ATOM 563 N N . ASP A 1 70 ? 8.005 7.774 -11.709 1.00 67.38 70 ASP A N 1
ATOM 564 C CA . ASP A 1 70 ? 6.948 7.719 -10.701 1.00 67.38 70 ASP A CA 1
ATOM 565 C C . ASP A 1 70 ? 5.970 6.556 -10.917 1.00 67.38 70 ASP A C 1
ATOM 567 O O . ASP A 1 70 ? 5.168 6.248 -10.043 1.00 67.38 70 ASP A O 1
ATOM 571 N N . THR A 1 71 ? 5.942 5.933 -12.102 1.00 70.88 71 THR A N 1
ATOM 572 C CA . THR A 1 71 ? 4.948 4.887 -12.412 1.00 70.88 71 THR A CA 1
ATOM 573 C C . THR A 1 71 ? 5.543 3.669 -13.104 1.00 70.88 71 THR A C 1
ATOM 575 O O . THR A 1 71 ? 5.235 2.541 -12.721 1.00 70.88 71 THR A O 1
ATOM 578 N N . LEU A 1 72 ? 6.387 3.849 -14.123 1.00 76.69 72 LEU A N 1
ATOM 579 C CA . LEU A 1 72 ? 6.934 2.705 -14.860 1.00 76.69 72 LEU A CA 1
ATOM 580 C C . LEU A 1 72 ? 7.938 1.913 -14.015 1.00 76.69 72 LEU A C 1
ATOM 582 O O . LEU A 1 72 ? 7.891 0.683 -14.004 1.00 76.69 72 LEU A O 1
ATOM 586 N N . LEU A 1 73 ? 8.830 2.603 -13.302 1.00 77.69 73 LEU A N 1
ATOM 587 C CA . LEU A 1 73 ? 9.821 1.956 -12.448 1.00 77.69 73 LEU A CA 1
ATOM 588 C C . LEU A 1 73 ? 9.176 1.132 -11.334 1.00 77.69 73 LEU A C 1
ATOM 590 O O . LEU A 1 73 ? 9.631 0.020 -11.091 1.00 77.69 73 LEU A O 1
ATOM 594 N N . ASP A 1 74 ? 8.094 1.606 -10.721 1.00 80.62 74 ASP A N 1
ATOM 595 C CA . ASP A 1 74 ? 7.380 0.854 -9.683 1.00 80.62 74 ASP A CA 1
ATOM 596 C C . ASP A 1 74 ? 6.834 -0.475 -10.213 1.00 80.62 74 ASP A C 1
ATOM 598 O O . ASP A 1 74 ? 6.949 -1.508 -9.551 1.00 80.62 74 ASP A O 1
ATOM 602 N N . VAL A 1 75 ? 6.322 -0.484 -11.448 1.00 83.06 75 VAL A N 1
ATOM 603 C CA . VAL A 1 75 ? 5.887 -1.716 -12.120 1.00 83.06 75 VAL A CA 1
ATOM 604 C C . VAL A 1 75 ? 7.080 -2.629 -12.402 1.00 83.06 75 VAL A C 1
ATOM 606 O O . VAL A 1 75 ? 7.010 -3.830 -12.147 1.00 83.06 75 VAL A O 1
ATOM 609 N N . LEU A 1 76 ? 8.190 -2.079 -12.902 1.00 82.56 76 LEU A N 1
ATOM 610 C CA . LEU A 1 76 ? 9.403 -2.850 -13.188 1.00 82.56 76 LEU A CA 1
ATOM 611 C C . LEU A 1 76 ? 9.999 -3.477 -11.919 1.00 82.56 76 LEU A C 1
ATOM 613 O O . LEU A 1 76 ? 10.389 -4.645 -11.948 1.00 82.56 76 LEU A O 1
ATOM 617 N N . TYR A 1 77 ? 10.029 -2.743 -10.804 1.00 82.38 77 TYR A N 1
ATOM 618 C CA . TYR A 1 77 ? 10.450 -3.282 -9.513 1.00 82.38 77 TYR A CA 1
ATOM 619 C C . TYR A 1 77 ? 9.478 -4.347 -9.022 1.00 82.38 77 TYR A C 1
ATOM 621 O O . TYR A 1 77 ? 9.918 -5.423 -8.641 1.00 82.38 77 TYR A O 1
ATOM 629 N N . PHE A 1 78 ? 8.170 -4.116 -9.095 1.00 84.88 78 PHE A N 1
ATOM 630 C CA . PHE A 1 78 ? 7.194 -5.115 -8.663 1.00 84.88 78 PHE A CA 1
ATOM 631 C C . PHE A 1 78 ? 7.272 -6.429 -9.454 1.00 84.88 78 PHE A C 1
ATOM 633 O O . PHE A 1 78 ? 7.095 -7.506 -8.888 1.00 84.88 78 PHE A O 1
ATOM 640 N N . MET A 1 79 ? 7.577 -6.359 -10.752 1.00 83.38 79 MET A N 1
ATOM 641 C CA . MET A 1 79 ? 7.789 -7.542 -11.592 1.00 83.38 79 MET A CA 1
ATOM 642 C C . MET A 1 79 ? 9.133 -8.244 -11.335 1.00 83.38 79 MET A C 1
ATOM 644 O O . MET A 1 79 ? 9.328 -9.372 -11.788 1.00 83.38 79 MET A O 1
ATOM 648 N N . SER A 1 80 ? 10.076 -7.600 -10.643 1.00 85.50 80 SER A N 1
ATOM 649 C CA . SER A 1 80 ? 11.361 -8.198 -10.284 1.00 85.50 80 SER A CA 1
ATOM 650 C C . SER A 1 80 ? 11.184 -9.135 -9.083 1.00 85.50 80 SER A C 1
ATOM 652 O O . SER A 1 80 ? 10.822 -8.656 -8.007 1.00 85.50 80 SER A O 1
ATOM 654 N N . PRO A 1 81 ? 11.518 -10.437 -9.191 1.00 81.81 81 PRO A N 1
ATOM 655 C CA . PRO A 1 81 ? 11.390 -11.376 -8.072 1.00 81.81 81 PRO A CA 1
ATOM 656 C C . PRO A 1 81 ? 12.169 -10.956 -6.818 1.00 81.81 81 PRO A C 1
ATOM 658 O O . PRO A 1 81 ? 11.780 -11.294 -5.710 1.00 81.81 81 PRO A O 1
ATOM 661 N N . GLU A 1 82 ? 13.261 -10.200 -6.980 1.00 81.19 82 GLU A N 1
ATOM 662 C CA . GLU A 1 82 ? 14.056 -9.682 -5.858 1.00 81.19 82 GLU A CA 1
ATOM 663 C C . GLU A 1 82 ? 13.317 -8.600 -5.051 1.00 81.19 82 GLU A C 1
ATOM 665 O O . GLU A 1 82 ? 13.518 -8.488 -3.843 1.00 81.19 82 GLU A O 1
ATOM 670 N N . HIS A 1 83 ? 12.466 -7.806 -5.704 1.00 83.50 83 HIS A N 1
ATOM 671 C CA . HIS A 1 83 ? 11.795 -6.654 -5.095 1.00 83.50 83 HIS A CA 1
ATOM 672 C C . HIS A 1 83 ? 10.311 -6.912 -4.816 1.00 83.50 83 HIS A C 1
ATOM 674 O O . HIS A 1 83 ? 9.724 -6.202 -4.004 1.00 83.50 83 HIS A O 1
ATOM 680 N N . HIS A 1 84 ? 9.717 -7.926 -5.447 1.00 88.81 84 HIS A N 1
ATOM 681 C CA . HIS A 1 84 ? 8.315 -8.294 -5.286 1.00 88.81 84 HIS A CA 1
ATOM 682 C C . HIS A 1 84 ? 7.941 -8.527 -3.813 1.00 88.81 84 HIS A C 1
ATOM 684 O O . HIS A 1 84 ? 7.143 -7.774 -3.254 1.00 88.81 84 HIS A O 1
ATOM 690 N N . ASP A 1 85 ? 8.596 -9.487 -3.148 1.00 90.38 85 ASP A N 1
ATOM 691 C CA . ASP A 1 85 ? 8.328 -9.820 -1.739 1.00 90.38 85 ASP A CA 1
ATOM 692 C C . ASP A 1 85 ? 8.571 -8.623 -0.808 1.00 90.38 85 ASP A C 1
ATOM 694 O O . ASP A 1 85 ? 7.865 -8.423 0.183 1.00 90.38 85 ASP A O 1
ATOM 698 N N . LEU A 1 86 ? 9.565 -7.794 -1.144 1.00 89.81 86 LEU A N 1
ATOM 699 C CA . LEU A 1 86 ? 9.887 -6.586 -0.395 1.00 89.81 86 LEU A CA 1
ATOM 700 C C . LEU A 1 86 ? 8.756 -5.555 -0.484 1.00 89.81 86 LEU A C 1
ATOM 702 O O . LEU A 1 86 ? 8.387 -4.970 0.532 1.00 89.81 86 LEU A O 1
ATOM 706 N N . ILE A 1 87 ? 8.204 -5.331 -1.678 1.00 90.69 87 ILE A N 1
ATOM 707 C CA . ILE A 1 87 ? 7.092 -4.398 -1.889 1.00 90.69 87 ILE A CA 1
ATOM 708 C C . ILE A 1 87 ? 5.843 -4.895 -1.157 1.00 90.69 87 ILE A C 1
ATOM 710 O O . ILE A 1 87 ? 5.218 -4.113 -0.441 1.00 90.69 87 ILE A O 1
ATOM 714 N N . ILE A 1 88 ? 5.520 -6.189 -1.254 1.00 93.50 88 ILE A N 1
ATOM 715 C CA . ILE A 1 88 ? 4.383 -6.792 -0.542 1.00 93.50 88 ILE A CA 1
ATOM 716 C C . ILE A 1 88 ? 4.512 -6.600 0.977 1.00 93.50 88 ILE A C 1
ATOM 718 O O . ILE A 1 88 ? 3.561 -6.156 1.628 1.00 93.50 88 ILE A O 1
ATOM 722 N N . ASP A 1 89 ? 5.691 -6.863 1.550 1.00 92.62 89 ASP A N 1
ATOM 723 C CA . ASP A 1 89 ? 5.958 -6.685 2.983 1.00 92.62 89 ASP A CA 1
ATOM 724 C C . ASP A 1 89 ? 5.816 -5.219 3.427 1.00 92.62 89 ASP A C 1
ATOM 726 O O . ASP A 1 89 ? 5.174 -4.933 4.443 1.00 92.62 89 ASP A O 1
ATOM 730 N N . ILE A 1 90 ? 6.370 -4.276 2.659 1.00 92.12 90 ILE A N 1
ATOM 731 C CA . ILE A 1 90 ? 6.286 -2.840 2.962 1.00 92.12 90 ILE A CA 1
ATOM 732 C C . ILE A 1 90 ? 4.835 -2.359 2.907 1.00 92.12 90 ILE A C 1
ATOM 734 O O . ILE A 1 90 ? 4.351 -1.764 3.870 1.00 92.12 90 ILE A O 1
ATOM 738 N N . VAL A 1 91 ? 4.115 -2.651 1.821 1.00 93.31 91 VAL A N 1
ATOM 739 C CA . VAL A 1 91 ? 2.726 -2.204 1.645 1.00 93.31 91 VAL A CA 1
ATOM 740 C C . VAL A 1 91 ? 1.826 -2.796 2.729 1.00 93.31 91 VAL A C 1
ATOM 742 O O . VAL A 1 91 ? 1.000 -2.088 3.306 1.00 93.31 91 VAL A O 1
ATOM 745 N N . THR A 1 92 ? 2.025 -4.069 3.081 1.00 94.62 92 THR A N 1
ATOM 746 C CA . THR A 1 92 ? 1.288 -4.728 4.168 1.00 94.62 92 THR A CA 1
ATOM 747 C C . THR A 1 92 ? 1.545 -4.059 5.520 1.00 94.62 92 THR A C 1
ATOM 749 O O . THR A 1 92 ? 0.618 -3.876 6.317 1.00 94.62 92 THR A O 1
ATOM 752 N N . LYS A 1 93 ? 2.792 -3.672 5.806 1.00 93.81 93 LYS A N 1
ATOM 753 C CA . LYS A 1 93 ? 3.147 -2.962 7.044 1.00 93.81 93 LYS A CA 1
ATOM 754 C C . LYS A 1 93 ? 2.503 -1.584 7.114 1.00 93.81 93 LYS A C 1
ATOM 756 O O . LYS A 1 93 ? 1.895 -1.271 8.138 1.00 93.81 93 LYS A O 1
ATOM 761 N N . GLU A 1 94 ? 2.567 -0.813 6.034 1.00 92.94 94 GLU A N 1
ATOM 762 C CA . GLU A 1 94 ? 1.954 0.517 5.966 1.00 92.94 94 GLU A CA 1
ATOM 763 C C . GLU A 1 94 ? 0.426 0.446 6.090 1.00 92.94 94 GLU A C 1
ATOM 765 O O . GLU A 1 94 ? -0.168 1.175 6.886 1.00 92.94 94 GLU A O 1
ATOM 770 N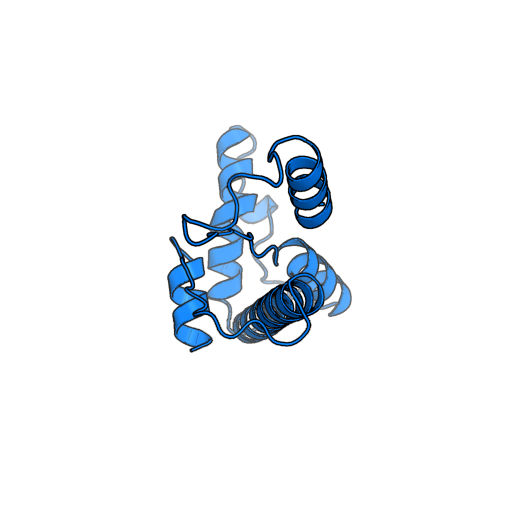 N . LEU A 1 95 ? -0.222 -0.508 5.412 1.00 92.75 95 LEU A N 1
ATOM 771 C CA . LEU A 1 95 ? -1.658 -0.772 5.563 1.00 92.75 95 LEU A CA 1
ATOM 772 C C . LEU A 1 95 ? -2.043 -1.029 7.024 1.00 92.75 95 LEU A C 1
ATOM 774 O O . LEU A 1 95 ? -2.959 -0.396 7.558 1.00 92.75 95 LEU A O 1
ATOM 778 N N . ASN A 1 96 ? -1.328 -1.936 7.690 1.00 92.50 96 ASN A N 1
ATOM 779 C CA . ASN A 1 96 ? -1.589 -2.268 9.088 1.00 92.50 96 ASN A CA 1
ATOM 780 C C . ASN A 1 96 ? -1.335 -1.079 10.021 1.00 92.50 96 ASN A C 1
ATOM 782 O O . ASN A 1 96 ? -2.120 -0.850 10.945 1.00 92.50 96 ASN A O 1
ATOM 786 N N . LEU A 1 97 ? -0.278 -0.298 9.783 1.00 91.94 97 LEU A N 1
ATOM 787 C CA . LEU A 1 97 ? 0.023 0.916 10.542 1.00 91.94 97 LEU A CA 1
ATOM 788 C C . LEU A 1 97 ? -1.134 1.911 10.440 1.00 91.94 97 LEU A C 1
ATOM 790 O O . LEU A 1 97 ? -1.637 2.376 11.467 1.00 91.94 97 LEU A O 1
ATOM 794 N N . VAL A 1 98 ? -1.599 2.194 9.222 1.00 90.62 98 VAL A N 1
ATOM 795 C CA . VAL A 1 98 ? -2.699 3.131 8.973 1.00 90.62 98 VAL A CA 1
ATOM 796 C C . VAL A 1 98 ? -3.989 2.659 9.637 1.00 90.62 98 VAL A C 1
ATOM 798 O O . VAL A 1 98 ? -4.633 3.441 10.341 1.00 90.62 98 VAL A O 1
ATOM 801 N N . VAL A 1 99 ? -4.348 1.381 9.489 1.00 88.94 99 VAL A N 1
ATOM 802 C CA . VAL A 1 99 ? -5.551 0.809 10.113 1.00 88.94 99 VAL A CA 1
ATOM 803 C C . VAL A 1 99 ? -5.471 0.877 11.639 1.00 88.94 99 VAL A C 1
ATOM 805 O O . VAL A 1 99 ? -6.436 1.283 12.293 1.00 88.94 99 VAL A O 1
ATOM 808 N N . ASN A 1 100 ? -4.326 0.533 12.228 1.00 88.62 100 ASN A N 1
ATOM 809 C CA . ASN A 1 100 ? -4.136 0.587 13.676 1.00 88.62 100 ASN A CA 1
ATOM 810 C C . ASN A 1 100 ? -4.186 2.025 14.202 1.00 88.62 100 ASN A C 1
ATOM 812 O O . ASN A 1 100 ? -4.854 2.290 15.204 1.00 88.62 100 ASN A O 1
ATOM 816 N N . LYS A 1 101 ? -3.556 2.975 13.502 1.00 87.81 101 LYS A N 1
ATOM 817 C CA . LYS A 1 101 ? -3.602 4.401 13.850 1.00 87.81 101 LYS A CA 1
ATOM 818 C C . LYS A 1 101 ? -5.024 4.951 13.744 1.00 87.81 101 LYS A C 1
ATOM 820 O O . LYS A 1 101 ? -5.474 5.663 14.638 1.00 87.81 101 LYS A O 1
ATOM 825 N N . PHE A 1 102 ? -5.758 4.577 12.699 1.00 85.69 102 PHE A N 1
ATOM 826 C CA . PHE A 1 102 ? -7.158 4.955 12.529 1.00 85.69 102 PHE A CA 1
ATOM 827 C C . PHE A 1 102 ? -8.036 4.445 13.677 1.00 85.69 102 PHE A C 1
ATOM 829 O O . PHE A 1 102 ? -8.820 5.216 14.233 1.00 85.69 102 PHE A O 1
ATOM 836 N N . ARG A 1 103 ? -7.876 3.172 14.061 1.00 84.31 103 ARG A N 1
ATOM 837 C CA . ARG A 1 103 ? -8.585 2.563 15.198 1.00 84.31 103 ARG A CA 1
ATOM 838 C C . ARG A 1 103 ? -8.239 3.241 16.520 1.00 84.31 103 ARG A C 1
ATOM 840 O O . ARG A 1 103 ? -9.131 3.483 17.323 1.00 84.31 103 ARG A O 1
ATOM 847 N N . HIS A 1 104 ? -6.968 3.578 16.732 1.00 84.06 104 HIS A N 1
ATOM 848 C CA . HIS A 1 104 ? -6.526 4.274 17.939 1.00 84.06 104 HIS A CA 1
ATOM 849 C C . HIS A 1 104 ? -7.156 5.671 18.065 1.00 84.06 104 HIS A C 1
ATOM 851 O O . HIS A 1 104 ? -7.596 6.051 19.146 1.00 84.06 104 HIS A O 1
ATOM 857 N N . LEU A 1 105 ? -7.246 6.416 16.957 1.00 81.50 105 LEU A N 1
ATOM 858 C CA . LEU A 1 105 ? -7.786 7.780 16.947 1.00 81.50 105 LEU A CA 1
ATOM 859 C C . LEU A 1 105 ? -9.320 7.843 17.035 1.00 81.50 105 LEU A C 1
ATOM 861 O O . LEU A 1 105 ? -9.852 8.805 17.581 1.00 81.50 105 LEU A O 1
ATOM 865 N N . ASN A 1 106 ? -10.046 6.859 16.497 1.00 75.44 106 ASN A N 1
ATOM 866 C CA . ASN A 1 106 ? -11.506 6.922 16.332 1.00 75.44 106 ASN A CA 1
ATOM 867 C C . ASN A 1 106 ? -12.286 6.093 17.367 1.00 75.44 106 ASN A C 1
ATOM 869 O O . ASN A 1 106 ? -13.269 5.444 17.021 1.00 75.44 106 ASN A O 1
ATOM 873 N N . GLN A 1 107 ? -11.894 6.194 18.644 1.00 68.69 107 GLN A N 1
ATOM 874 C CA . GLN A 1 107 ? -12.365 5.366 19.767 1.00 68.69 107 GLN A CA 1
ATOM 875 C C . GLN A 1 107 ? -11.790 3.951 19.643 1.00 68.69 107 GLN A C 1
ATOM 877 O O . GLN A 1 107 ? -12.004 3.293 18.633 1.00 68.69 107 GLN A O 1
ATOM 882 N N . LEU A 1 108 ? -11.072 3.494 20.679 1.00 59.03 108 LEU A N 1
ATOM 883 C CA . LEU A 1 108 ? -10.220 2.286 20.759 1.00 59.03 108 LEU A CA 1
ATOM 884 C C . LEU A 1 108 ? -10.777 0.965 20.163 1.00 59.03 108 LEU A C 1
ATOM 886 O O . LEU A 1 108 ? -10.035 -0.009 20.070 1.00 59.03 108 LEU A O 1
ATOM 890 N N . PHE A 1 109 ? -12.039 0.924 19.728 1.00 60.59 109 PHE A N 1
ATOM 891 C CA . PHE A 1 109 ? -12.721 -0.203 19.099 1.00 60.59 109 PHE A CA 1
ATOM 892 C C . PHE A 1 109 ? -13.620 0.234 17.924 1.00 60.59 109 PHE A C 1
ATOM 894 O O . PHE A 1 109 ? -14.829 -0.003 17.950 1.00 60.59 109 PHE A O 1
ATOM 901 N N . PHE A 1 110 ? -13.070 0.863 16.877 1.00 75.19 110 PHE A N 1
ATOM 902 C CA . PHE A 1 110 ? -13.819 1.036 15.623 1.00 75.19 110 PHE A CA 1
ATOM 903 C C . PHE A 1 110 ? -14.339 -0.328 15.129 1.00 75.19 110 PHE A C 1
ATOM 905 O O . PHE A 1 110 ? -13.557 -1.195 14.736 1.00 75.19 110 PHE A O 1
ATOM 912 N N . SER A 1 111 ? -15.662 -0.507 15.156 1.00 73.31 111 SER A N 1
ATOM 913 C CA . SER A 1 111 ? -16.374 -1.734 14.762 1.00 73.31 111 SER A CA 1
ATOM 914 C C . SER A 1 111 ? -16.988 -1.654 13.359 1.00 73.31 111 SER A C 1
ATOM 916 O O . SER A 1 111 ? -17.728 -2.547 12.943 1.00 73.31 111 SER A O 1
ATOM 918 N N . GLY A 1 112 ? -16.700 -0.578 12.621 1.00 80.06 112 GLY A N 1
ATOM 919 C CA . GLY A 1 112 ? -17.147 -0.412 11.244 1.00 80.06 112 GLY A CA 1
ATOM 920 C C . GLY A 1 112 ? -16.370 -1.287 10.256 1.00 80.06 112 GLY A C 1
ATOM 921 O O . GLY A 1 112 ? -15.368 -1.924 10.586 1.00 80.06 112 GLY A O 1
ATOM 922 N N . ARG A 1 113 ? -16.839 -1.310 9.006 1.00 84.81 113 ARG A N 1
ATOM 923 C CA . ARG A 1 113 ? -16.164 -2.026 7.916 1.00 84.81 113 ARG A CA 1
ATOM 924 C C . ARG A 1 113 ? -15.026 -1.178 7.358 1.00 84.81 113 ARG A C 1
ATOM 926 O O . ARG A 1 113 ? -15.164 0.035 7.237 1.00 84.81 113 ARG A O 1
ATOM 933 N N . ILE A 1 114 ? -13.939 -1.836 6.974 1.00 87.88 114 ILE A N 1
ATOM 934 C CA . ILE A 1 114 ? -12.841 -1.236 6.213 1.00 87.88 114 ILE A CA 1
ATOM 935 C C . ILE A 1 114 ? -12.977 -1.740 4.780 1.00 87.88 114 ILE A C 1
ATOM 937 O O . ILE A 1 114 ? -13.175 -2.932 4.564 1.00 87.88 114 ILE A O 1
ATOM 941 N N . SER A 1 115 ? -12.936 -0.828 3.814 1.00 90.75 115 SER A N 1
ATOM 942 C CA . SER A 1 115 ? -12.921 -1.155 2.386 1.00 90.75 115 SER A CA 1
ATOM 943 C C . SER A 1 115 ? -11.611 -0.664 1.795 1.00 90.75 115 SER A C 1
ATOM 945 O O . SER A 1 115 ? -11.158 0.427 2.136 1.00 90.75 115 SER A O 1
ATOM 947 N N . MET A 1 116 ? -11.011 -1.472 0.929 1.00 90.81 116 MET A N 1
ATOM 948 C CA . MET A 1 116 ? -9.795 -1.121 0.207 1.00 90.81 116 MET A CA 1
ATOM 949 C C . MET A 1 116 ? -10.170 -0.752 -1.230 1.00 90.81 116 MET A C 1
ATOM 951 O O . MET A 1 116 ? -10.973 -1.444 -1.855 1.00 90.81 116 MET A O 1
ATOM 955 N N . LEU A 1 117 ? -9.626 0.356 -1.731 1.00 91.75 117 LEU A N 1
ATOM 956 C CA . LEU A 1 117 ? -9.796 0.807 -3.110 1.00 91.75 117 LEU A CA 1
ATOM 957 C C . LEU A 1 117 ? -8.423 0.857 -3.762 1.00 91.75 117 LEU A C 1
ATOM 959 O O . LEU A 1 117 ? -7.525 1.526 -3.252 1.00 91.75 117 LEU A O 1
ATOM 963 N N . CYS A 1 118 ? -8.285 0.167 -4.889 1.00 89.94 118 CYS A N 1
ATOM 964 C CA . CYS A 1 118 ? -7.012 0.001 -5.571 1.00 89.94 118 CYS A CA 1
ATOM 965 C C . CYS A 1 118 ? -7.164 0.296 -7.059 1.00 89.94 118 CYS A C 1
ATOM 967 O O . CYS A 1 118 ? -8.188 -0.019 -7.663 1.00 89.94 118 CYS A O 1
ATOM 969 N N . HIS A 1 119 ? -6.143 0.920 -7.640 1.00 90.19 119 HIS A N 1
ATOM 970 C CA . HIS A 1 119 ? -6.095 1.272 -9.053 1.00 90.19 119 HIS A CA 1
ATOM 971 C C . HIS A 1 119 ? -4.721 0.915 -9.623 1.00 90.19 119 HIS A C 1
ATOM 973 O O . HIS A 1 119 ? -3.713 1.022 -8.922 1.00 90.19 119 HIS A O 1
ATOM 979 N N . SER A 1 120 ? -4.668 0.527 -10.902 1.00 89.56 120 SER A N 1
ATOM 980 C CA . SER A 1 120 ? -3.421 0.170 -11.595 1.00 89.56 120 SER A CA 1
ATOM 981 C C . SER A 1 120 ? -2.628 -0.900 -10.817 1.00 89.56 120 SER A C 1
ATOM 983 O O . SER A 1 120 ? -3.240 -1.861 -10.337 1.00 89.56 120 SER A O 1
ATOM 985 N N . LEU A 1 121 ? -1.309 -0.724 -10.653 1.00 88.81 121 LEU A N 1
ATOM 986 C CA . LEU A 1 121 ? -0.407 -1.596 -9.890 1.00 88.81 121 LEU A CA 1
ATOM 987 C C . LEU A 1 121 ? -0.927 -1.908 -8.481 1.00 88.81 121 LEU A C 1
ATOM 989 O O . LEU A 1 121 ? -0.819 -3.045 -8.032 1.00 88.81 121 LEU A O 1
ATOM 993 N N . GLY A 1 122 ? -1.574 -0.944 -7.819 1.00 88.50 122 GLY A N 1
ATOM 994 C CA . GLY A 1 122 ? -2.146 -1.152 -6.489 1.00 88.50 122 GLY A CA 1
ATOM 995 C C . GLY A 1 122 ? -3.180 -2.279 -6.448 1.00 88.50 122 GLY A C 1
ATOM 996 O O . GLY A 1 122 ? -3.318 -2.935 -5.426 1.00 88.50 122 GLY A O 1
ATOM 997 N N . SER A 1 123 ? -3.890 -2.549 -7.549 1.00 91.50 123 SER A N 1
ATOM 998 C CA . SER A 1 123 ? -4.872 -3.647 -7.606 1.00 91.50 123 SER A CA 1
ATOM 999 C C . SER A 1 123 ? -4.193 -5.013 -7.591 1.00 91.50 123 SER A C 1
ATOM 1001 O O . SER A 1 123 ? -4.703 -5.937 -6.969 1.00 91.50 123 SER A O 1
ATOM 1003 N N . VAL A 1 124 ? -3.044 -5.123 -8.263 1.00 92.62 124 VAL A N 1
ATOM 1004 C CA . VAL A 1 124 ? -2.245 -6.354 -8.315 1.00 92.62 124 VAL A CA 1
ATOM 1005 C C . VAL A 1 124 ? -1.560 -6.582 -6.973 1.00 92.62 124 VAL A C 1
ATOM 1007 O O . VAL A 1 124 ? -1.696 -7.648 -6.392 1.00 92.62 124 VAL A O 1
ATOM 1010 N N . VAL A 1 125 ? -0.928 -5.541 -6.426 1.00 92.38 125 VAL A N 1
ATOM 1011 C CA . VAL A 1 125 ? -0.315 -5.578 -5.090 1.00 92.38 125 VAL A CA 1
ATOM 1012 C C . VAL A 1 125 ? -1.333 -6.019 -4.037 1.00 92.38 125 VAL A C 1
ATOM 1014 O O . VAL A 1 125 ? -1.049 -6.885 -3.220 1.00 92.38 125 VAL A O 1
ATOM 1017 N N . SER A 1 126 ? -2.543 -5.455 -4.057 1.00 92.19 126 SER A N 1
ATOM 1018 C CA . SER A 1 126 ? -3.587 -5.837 -3.105 1.00 92.19 126 SER A CA 1
ATOM 1019 C C . SER A 1 126 ? -4.154 -7.229 -3.336 1.00 92.19 126 SER A C 1
ATOM 1021 O O . SER A 1 126 ? -4.593 -7.840 -2.370 1.00 92.19 126 SER A O 1
ATOM 1023 N N . TRP A 1 127 ? -4.156 -7.727 -4.574 1.00 93.69 127 TRP A N 1
ATOM 1024 C CA . TRP A 1 127 ? -4.519 -9.114 -4.853 1.00 93.69 127 TRP A CA 1
ATOM 1025 C C . TRP A 1 127 ? -3.522 -10.085 -4.217 1.00 93.69 127 TRP A C 1
ATOM 1027 O O . TRP A 1 127 ? -3.946 -11.063 -3.622 1.00 93.69 127 TRP A O 1
ATOM 1037 N N . ASP A 1 128 ? -2.225 -9.784 -4.277 1.00 92.25 128 ASP A N 1
ATOM 1038 C CA . ASP A 1 128 ? -1.186 -10.649 -3.704 1.00 92.25 128 ASP A CA 1
ATOM 1039 C C . ASP A 1 128 ? -1.110 -10.570 -2.164 1.00 92.25 128 ASP A C 1
ATOM 1041 O O . ASP A 1 128 ? -0.614 -11.490 -1.516 1.00 92.25 128 ASP A O 1
ATOM 1045 N N . ILE A 1 129 ? -1.605 -9.481 -1.561 1.00 92.50 129 ILE A N 1
ATOM 1046 C CA . ILE A 1 129 ? -1.692 -9.317 -0.097 1.00 92.50 129 ILE A CA 1
ATOM 1047 C C . ILE A 1 129 ? -2.881 -10.087 0.513 1.00 92.50 129 ILE A C 1
ATOM 1049 O O . ILE A 1 129 ? -2.811 -10.468 1.686 1.00 92.50 129 ILE A O 1
ATOM 1053 N N . LEU A 1 130 ? -3.984 -10.245 -0.229 1.00 88.06 130 LEU A N 1
ATOM 1054 C CA . LEU A 1 130 ? -5.263 -10.794 0.254 1.00 88.06 130 LEU A CA 1
ATOM 1055 C C . LEU A 1 130 ? -5.380 -12.308 0.043 1.00 88.06 130 LEU A C 1
ATOM 1057 O O . LEU A 1 130 ? -5.951 -12.952 0.956 1.00 88.06 130 LEU A O 1
#